Protein AF-A0A933QC05-F1 (afdb_monomer_lite)

Sequence (177 aa):
MTAGTPVSNGKSGSLRRNAGLLAVVLLSVVLLTVLFVRAGSVSHDVHHRYTLDLRSLREADAELDAEVLASRLELSRNYDALTSHVQRAVLFGDRIAAVPGFLGDRDHVAVRAAARDMQALVREKNTLVDHFKRDSAVLRNSLAYFPAAVNAYFGTPHGAAVGQAVGRYARHVLAYA

Foldseek 3Di:
DDDDDDDDDPPPVVVVVVVVVVVVVVVVVVVVVVVCCVVPVPLVVVVVVLVVLVVQLVVLVVQLVVQLVCVVVVVDPPVVSNVVSLVSNLVSLVVQLPQDPVDDPVVSVVSNVVSVVSNVVSVVVSVVVVVSVVVSVVVVVCVVCVVVVLVVQCVDPVSVVVVVVVVVVVVVVVVVD

Radius of gyration: 38.98 Å; chains: 1; bounding box: 87×49×134 Å

Structure (mmCIF, N/CA/C/O backbone):
data_AF-A0A933QC05-F1
#
_entry.id   AF-A0A933QC05-F1
#
loop_
_atom_site.group_PDB
_atom_site.id
_atom_site.type_symbol
_atom_site.label_atom_id
_atom_site.label_alt_id
_atom_site.label_comp_id
_atom_site.l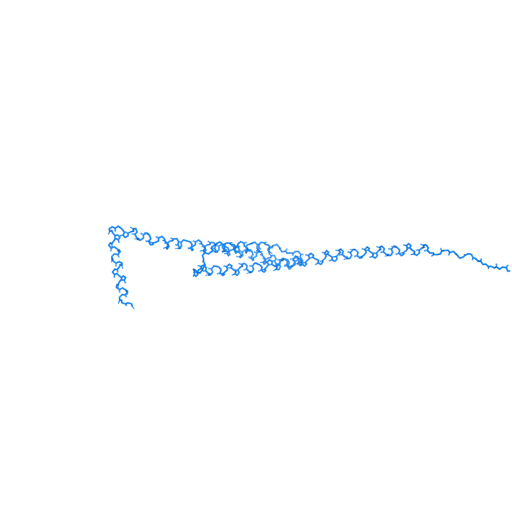abel_asym_id
_atom_site.label_entity_id
_atom_site.label_seq_id
_atom_site.pdbx_PDB_ins_code
_atom_site.Cartn_x
_atom_site.Cartn_y
_atom_site.Cartn_z
_atom_site.occupancy
_atom_site.B_iso_or_equiv
_atom_site.auth_seq_id
_atom_site.auth_comp_id
_atom_site.auth_asym_id
_atom_site.auth_atom_id
_atom_site.pdbx_PDB_model_num
ATOM 1 N N . MET A 1 1 ? 51.604 34.269 -86.653 1.00 41.09 1 MET A N 1
ATOM 2 C CA . MET A 1 1 ? 50.925 35.195 -85.715 1.00 41.09 1 MET A CA 1
ATOM 3 C C . MET A 1 1 ? 49.434 34.924 -85.827 1.00 41.09 1 MET A C 1
ATOM 5 O O . MET A 1 1 ? 48.952 34.977 -86.942 1.00 41.09 1 MET A O 1
ATOM 9 N N . THR A 1 2 ? 48.645 34.545 -84.830 1.00 42.75 2 THR A N 1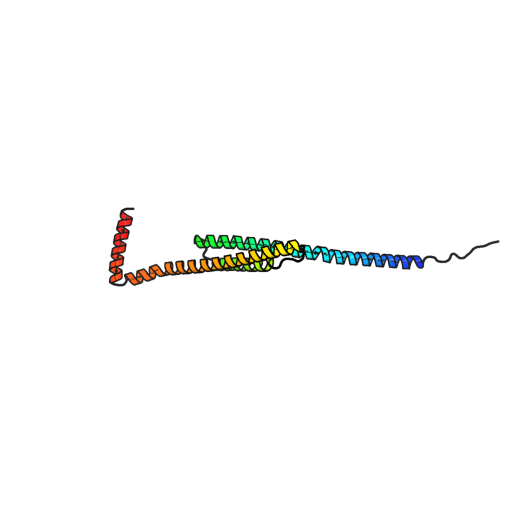
ATOM 10 C CA . THR A 1 2 ? 48.819 34.233 -83.402 1.00 42.75 2 THR A CA 1
ATOM 11 C C . THR A 1 2 ? 47.608 33.372 -83.027 1.00 42.75 2 THR A C 1
ATOM 13 O O . THR A 1 2 ? 46.486 33.700 -83.403 1.00 42.75 2 THR A O 1
ATOM 16 N N . ALA A 1 3 ? 47.851 32.270 -82.322 1.00 48.97 3 ALA A N 1
ATOM 17 C CA . ALA A 1 3 ? 46.832 31.430 -81.702 1.00 48.97 3 ALA A CA 1
ATOM 18 C C . ALA A 1 3 ? 46.161 32.145 -80.512 1.00 48.97 3 ALA A C 1
ATOM 20 O O . ALA A 1 3 ? 46.787 32.991 -79.877 1.00 48.97 3 ALA A O 1
ATOM 21 N N . GLY A 1 4 ? 44.928 31.759 -80.171 1.00 44.81 4 GLY A N 1
ATOM 22 C CA . GLY A 1 4 ? 44.265 32.191 -78.936 1.00 44.81 4 GLY A CA 1
ATOM 23 C C . GLY A 1 4 ? 42.806 31.748 -78.858 1.00 44.81 4 GLY A C 1
ATOM 24 O O . GLY A 1 4 ? 41.920 32.413 -79.376 1.00 44.81 4 GLY A O 1
ATOM 25 N N . THR A 1 5 ? 42.588 30.593 -78.240 1.00 53.41 5 THR A N 1
ATOM 26 C CA . THR A 1 5 ? 41.329 29.861 -78.049 1.00 53.41 5 THR A CA 1
ATOM 27 C C . THR A 1 5 ? 40.313 30.558 -77.123 1.00 53.41 5 THR A C 1
ATOM 29 O O . THR A 1 5 ? 40.700 31.339 -76.254 1.00 53.41 5 THR A O 1
ATOM 32 N N . PRO A 1 6 ? 39.009 30.222 -77.224 1.00 49.75 6 PRO A N 1
ATOM 33 C CA . PRO A 1 6 ? 38.006 30.613 -76.239 1.00 49.75 6 PRO A CA 1
ATOM 34 C C . PRO A 1 6 ? 38.058 29.690 -75.008 1.00 49.75 6 PRO A C 1
ATOM 36 O O . PRO A 1 6 ? 38.009 28.464 -75.123 1.00 49.75 6 PRO A O 1
ATOM 39 N N . VAL A 1 7 ? 38.126 30.278 -73.811 1.00 57.06 7 VAL A N 1
ATOM 40 C CA . VAL A 1 7 ? 38.008 29.560 -72.532 1.00 57.06 7 VAL A CA 1
ATOM 41 C C . VAL A 1 7 ? 36.546 29.149 -72.322 1.00 57.06 7 VAL A C 1
ATOM 43 O O . VAL A 1 7 ? 35.674 29.983 -72.088 1.00 57.06 7 VAL A O 1
ATOM 46 N N . SER A 1 8 ? 36.284 27.844 -72.429 1.00 54.12 8 SER A N 1
ATOM 47 C CA . SER A 1 8 ? 34.979 27.211 -72.208 1.00 54.12 8 SER A CA 1
ATOM 48 C C . SER A 1 8 ? 34.631 27.102 -70.714 1.00 54.12 8 SER A C 1
ATOM 50 O O . SER A 1 8 ? 35.439 26.691 -69.882 1.00 54.12 8 SER A O 1
ATOM 52 N N . ASN A 1 9 ? 33.388 27.472 -70.400 1.00 55.00 9 ASN A N 1
ATOM 53 C CA . ASN A 1 9 ? 32.743 27.514 -69.089 1.00 55.00 9 ASN A CA 1
ATOM 54 C C . ASN A 1 9 ? 32.637 26.134 -68.399 1.00 55.00 9 ASN A C 1
ATOM 56 O O . ASN A 1 9 ? 31.740 25.345 -68.685 1.00 55.00 9 ASN A O 1
ATOM 60 N N . GLY A 1 10 ? 33.477 25.890 -67.388 1.00 53.06 10 GLY A N 1
ATOM 61 C CA . GLY A 1 10 ? 33.456 24.687 -66.537 1.00 53.06 10 GLY A CA 1
ATOM 62 C C . GLY A 1 10 ? 32.642 24.790 -65.235 1.00 53.06 10 GLY A C 1
ATOM 63 O O . GLY A 1 10 ? 32.893 24.026 -64.307 1.00 53.06 10 GLY A O 1
ATOM 64 N N . LYS A 1 11 ? 31.698 25.736 -65.100 1.00 52.81 11 LYS A N 1
ATOM 65 C CA . LYS A 1 11 ? 30.997 25.988 -63.816 1.00 52.81 11 LYS A CA 1
ATOM 66 C C . LYS A 1 11 ? 29.714 25.170 -63.588 1.00 52.81 11 LYS A C 1
ATOM 68 O O . LYS A 1 11 ? 29.271 25.069 -62.453 1.00 52.81 11 LYS A O 1
ATOM 73 N N . SER A 1 12 ? 29.114 24.547 -64.608 1.00 55.41 12 SER A N 1
ATOM 74 C CA . SER A 1 12 ? 27.786 23.908 -64.458 1.00 55.41 12 SER A CA 1
ATOM 75 C C . SER A 1 12 ? 27.817 22.515 -63.789 1.00 55.41 12 SER A C 1
ATOM 77 O O . SER A 1 12 ? 26.886 22.136 -63.078 1.00 55.41 12 SER A O 1
ATOM 79 N N . GLY A 1 13 ? 28.911 21.758 -63.948 1.00 56.62 13 GLY A N 1
ATOM 80 C CA . GLY A 1 13 ? 29.029 20.394 -63.410 1.00 56.62 13 GLY A CA 1
ATOM 81 C C . GLY A 1 13 ? 29.271 20.319 -61.896 1.00 56.62 13 GLY A C 1
ATOM 82 O O . GLY A 1 13 ? 28.796 19.390 -61.245 1.00 56.62 13 GLY A O 1
ATOM 83 N N . SER A 1 14 ? 29.965 21.303 -61.314 1.00 55.34 14 SER A N 1
ATOM 84 C CA . SER A 1 14 ? 30.277 21.325 -59.877 1.00 55.34 14 SER A CA 1
ATOM 85 C C . SER A 1 14 ? 29.075 21.723 -59.020 1.00 55.34 14 SER A C 1
ATOM 87 O O . SER A 1 14 ? 28.876 21.136 -57.962 1.00 55.34 14 SER A O 1
ATOM 89 N N . LEU A 1 15 ? 28.213 22.636 -59.489 1.00 59.53 15 LEU A N 1
ATOM 90 C CA . LEU A 1 15 ? 27.009 23.043 -58.752 1.00 59.53 15 LEU A CA 1
ATOM 91 C C . LEU A 1 15 ? 26.001 21.899 -58.579 1.00 59.53 15 LEU A C 1
ATOM 93 O O . LEU A 1 15 ? 25.478 21.714 -57.483 1.00 59.53 15 LEU A O 1
ATOM 97 N N . ARG A 1 16 ? 25.764 21.085 -59.617 1.00 67.44 16 ARG A N 1
ATOM 98 C CA . ARG A 1 16 ? 24.847 19.930 -59.527 1.00 67.44 16 ARG A CA 1
ATOM 99 C C . ARG A 1 16 ? 25.391 18.832 -58.610 1.00 67.44 16 ARG A C 1
ATOM 101 O O . ARG A 1 16 ? 24.629 18.213 -57.873 1.00 67.44 16 ARG A O 1
ATOM 108 N N . ARG A 1 17 ? 26.712 18.621 -58.619 1.00 69.88 17 ARG A N 1
ATOM 109 C CA . ARG A 1 17 ? 27.388 17.650 -57.744 1.00 69.88 17 ARG A CA 1
ATOM 110 C C . ARG A 1 17 ? 27.379 18.102 -56.282 1.00 69.88 17 ARG A C 1
ATOM 112 O O . ARG A 1 17 ? 27.102 17.299 -55.398 1.00 69.88 17 ARG A O 1
ATOM 119 N N . ASN A 1 18 ? 27.602 19.393 -56.040 1.00 72.19 18 ASN A N 1
ATOM 120 C CA . ASN A 1 18 ? 27.559 19.982 -54.703 1.00 72.19 18 ASN A CA 1
ATOM 121 C C . ASN A 1 18 ? 26.128 20.013 -54.144 1.00 72.19 18 ASN A C 1
ATOM 123 O O . ASN A 1 18 ? 25.936 19.729 -52.967 1.00 72.19 18 ASN A O 1
ATOM 127 N N . ALA A 1 19 ? 25.119 20.268 -54.984 1.00 77.81 19 ALA A N 1
ATOM 128 C CA . ALA A 1 19 ? 23.712 20.184 -54.591 1.00 77.81 19 ALA A CA 1
ATOM 129 C C . ALA A 1 19 ? 23.297 18.752 -54.201 1.00 77.81 19 ALA A C 1
ATOM 131 O O . ALA A 1 19 ? 22.604 18.565 -53.203 1.00 77.81 19 ALA A O 1
ATOM 132 N N . GLY A 1 20 ? 23.767 17.737 -54.935 1.00 81.75 20 GLY A N 1
ATOM 133 C CA . GLY A 1 20 ? 23.544 16.331 -54.582 1.00 81.75 20 GLY A CA 1
ATOM 134 C C . GLY A 1 20 ? 24.205 15.936 -53.258 1.00 81.75 20 GLY A C 1
ATOM 135 O O . GLY A 1 20 ? 23.577 15.281 -52.430 1.00 81.75 20 GLY A O 1
ATOM 136 N N . LEU A 1 21 ? 25.440 16.388 -53.017 1.00 84.69 21 LEU A N 1
ATOM 137 C CA . LEU A 1 21 ? 26.140 16.160 -51.747 1.00 84.69 21 LEU A CA 1
ATOM 138 C C . LEU A 1 21 ? 25.421 16.825 -50.570 1.00 84.69 21 LEU A C 1
ATOM 140 O O . LEU A 1 21 ? 25.236 16.190 -49.534 1.00 84.69 21 LEU A O 1
ATOM 144 N N . LEU A 1 22 ? 24.960 18.067 -50.741 1.00 87.44 22 LEU A N 1
ATOM 145 C CA . LEU A 1 22 ? 24.178 18.764 -49.721 1.00 87.44 22 LEU A CA 1
ATOM 146 C C . LEU A 1 22 ? 22.880 18.017 -49.406 1.00 87.44 22 LEU A C 1
ATOM 148 O O . LEU A 1 22 ? 22.572 17.833 -48.234 1.00 87.44 22 LEU A O 1
ATOM 152 N N . ALA A 1 23 ? 22.162 17.523 -50.418 1.00 87.94 23 ALA A N 1
ATOM 153 C CA . ALA A 1 23 ? 20.934 16.755 -50.217 1.00 87.94 23 ALA A CA 1
ATOM 154 C C . ALA A 1 23 ? 21.174 15.441 -49.451 1.00 87.94 23 ALA A C 1
ATOM 156 O O . ALA A 1 23 ? 20.400 15.108 -48.555 1.00 87.94 23 ALA A O 1
ATOM 157 N N . VAL A 1 24 ? 22.259 14.718 -49.751 1.00 90.94 24 VAL A N 1
ATOM 158 C CA . VAL A 1 24 ? 22.619 13.476 -49.041 1.00 90.94 24 VAL A CA 1
ATOM 159 C C . VAL A 1 24 ? 22.998 13.752 -47.587 1.00 90.94 24 VAL A C 1
ATOM 161 O O . VAL A 1 24 ? 22.571 13.015 -46.697 1.00 90.94 24 VAL A O 1
ATOM 164 N N . VAL A 1 25 ? 23.760 14.818 -47.324 1.00 91.69 25 VAL A N 1
ATOM 165 C CA . VAL A 1 25 ? 24.110 15.222 -45.953 1.00 91.69 25 VAL A CA 1
ATOM 166 C C . VAL A 1 25 ? 22.850 15.594 -45.175 1.00 91.69 25 VAL A C 1
ATOM 168 O O . VAL A 1 25 ? 22.663 15.117 -44.060 1.00 91.69 25 VAL A O 1
ATOM 171 N N . LEU A 1 26 ? 21.950 16.374 -45.778 1.00 93.38 26 LEU A N 1
ATOM 172 C CA . LEU A 1 26 ? 20.694 16.783 -45.147 1.00 93.38 26 LEU A CA 1
ATOM 173 C C . LEU A 1 26 ? 19.800 15.574 -44.842 1.00 93.38 26 LEU A C 1
ATOM 175 O O . LEU A 1 26 ? 19.292 15.453 -43.730 1.00 93.38 26 LEU A O 1
ATOM 179 N N . LEU A 1 27 ? 19.680 14.636 -45.786 1.00 93.56 27 LEU A N 1
ATOM 180 C CA . LEU A 1 27 ? 18.947 13.385 -45.591 1.00 93.56 27 LEU A CA 1
ATOM 181 C C . LEU A 1 27 ? 19.557 12.538 -44.466 1.00 93.56 27 LEU A C 1
ATOM 183 O O . LEU A 1 27 ? 18.827 11.996 -43.642 1.00 93.56 27 LEU A O 1
ATOM 187 N N . SER A 1 28 ? 20.887 12.451 -44.409 1.00 87.75 28 SER A N 1
ATOM 188 C CA . SER A 1 28 ? 21.600 11.692 -43.376 1.00 87.75 28 SER A CA 1
ATOM 189 C C . SER A 1 28 ? 21.411 12.311 -41.994 1.00 87.75 28 SER A C 1
ATOM 191 O O . SER A 1 28 ? 21.161 11.587 -41.035 1.00 87.75 28 SER A O 1
ATOM 193 N N . VAL A 1 29 ? 21.466 13.642 -41.890 1.00 92.88 29 VAL A N 1
ATOM 194 C CA . VAL A 1 29 ? 21.194 14.364 -40.640 1.00 92.88 29 VAL A CA 1
ATOM 195 C C . VAL A 1 29 ? 19.759 14.114 -40.189 1.00 92.88 29 VAL A C 1
ATOM 197 O O . VAL A 1 29 ? 19.560 13.696 -39.056 1.00 92.88 29 VAL A O 1
ATOM 200 N N . VAL A 1 30 ? 18.771 14.271 -41.075 1.00 93.38 30 VAL A N 1
ATOM 201 C CA . VAL A 1 30 ? 17.361 14.001 -40.748 1.00 93.38 30 VAL A CA 1
ATOM 202 C C . VAL A 1 30 ? 17.167 12.552 -40.301 1.00 93.38 30 VAL A C 1
ATOM 204 O O . VAL A 1 30 ? 16.521 12.308 -39.283 1.00 93.38 30 VAL A O 1
ATOM 207 N N . LEU A 1 31 ? 17.756 11.590 -41.014 1.00 90.12 31 LEU A N 1
ATOM 208 C CA . LEU A 1 31 ? 17.665 10.173 -40.670 1.00 90.12 31 LEU A CA 1
ATOM 209 C C . LEU A 1 31 ? 18.275 9.887 -39.294 1.00 90.12 31 LEU A C 1
ATOM 211 O O . LEU A 1 31 ? 17.644 9.212 -38.484 1.00 90.12 31 LEU A O 1
ATOM 215 N N . LEU A 1 32 ? 19.467 10.420 -39.015 1.00 85.75 32 LEU A N 1
ATOM 216 C CA . LEU A 1 32 ? 20.137 10.267 -37.725 1.00 85.75 32 LEU A CA 1
ATOM 217 C C . LEU A 1 32 ? 19.357 10.943 -36.598 1.00 85.75 32 LEU A C 1
ATOM 219 O O . LEU A 1 32 ? 19.226 10.353 -35.530 1.00 85.75 32 LEU A O 1
ATOM 223 N N . THR A 1 33 ? 18.785 12.127 -36.825 1.00 85.44 33 THR A N 1
ATOM 224 C CA . THR A 1 33 ? 17.920 12.801 -35.848 1.00 85.44 33 THR A CA 1
ATOM 225 C C . THR A 1 33 ? 16.673 11.969 -35.553 1.00 85.44 33 THR A C 1
ATOM 227 O O . THR A 1 33 ? 16.332 11.778 -34.388 1.00 85.44 33 THR A O 1
ATOM 230 N N . VAL A 1 34 ? 16.025 11.407 -36.577 1.00 84.25 34 VAL A N 1
ATOM 231 C CA . VAL A 1 34 ? 14.867 10.516 -36.399 1.00 84.25 34 VAL A CA 1
ATOM 232 C C . VAL A 1 34 ? 15.261 9.257 -35.626 1.00 84.25 34 VAL A C 1
ATOM 234 O O . VAL A 1 34 ? 14.568 8.888 -34.681 1.00 84.25 34 VAL A O 1
ATOM 237 N N . LEU A 1 35 ? 16.377 8.615 -35.978 1.00 78.44 35 LEU A N 1
ATOM 238 C CA . LEU A 1 35 ? 16.882 7.423 -35.288 1.00 78.44 35 LEU A CA 1
ATOM 239 C C . LEU A 1 35 ? 17.243 7.714 -33.830 1.00 78.44 35 LEU A C 1
ATOM 241 O O . LEU A 1 35 ? 16.872 6.944 -32.949 1.00 78.44 35 LEU A O 1
ATOM 245 N N . PHE A 1 36 ? 17.906 8.839 -33.568 1.00 76.75 36 PHE A N 1
ATOM 246 C CA . PHE A 1 36 ? 18.291 9.274 -32.229 1.00 76.75 36 PHE A CA 1
ATOM 247 C C . PHE A 1 36 ? 17.067 9.541 -31.348 1.00 76.75 36 PHE A C 1
ATOM 249 O O . PHE A 1 36 ? 16.984 9.027 -30.232 1.00 76.75 36 PHE A O 1
ATOM 256 N N . VAL A 1 37 ? 16.074 10.270 -31.869 1.00 71.19 37 VAL A N 1
ATOM 257 C CA . VAL A 1 37 ? 14.817 10.524 -31.151 1.00 71.19 37 VAL A CA 1
ATOM 258 C C . VAL A 1 37 ? 14.089 9.211 -30.869 1.00 71.19 37 VAL A C 1
ATOM 260 O O . VAL A 1 37 ? 13.640 8.993 -29.745 1.00 71.19 37 VAL A O 1
ATOM 263 N N . ARG A 1 38 ? 14.014 8.300 -31.845 1.00 67.88 38 ARG A N 1
ATOM 264 C CA . ARG A 1 38 ? 13.288 7.028 -31.703 1.00 67.88 38 ARG A CA 1
ATOM 265 C C . ARG A 1 38 ? 13.983 6.036 -30.764 1.00 67.88 38 ARG A C 1
ATOM 267 O O . ARG A 1 38 ? 13.294 5.294 -30.073 1.00 67.88 38 ARG A O 1
ATOM 274 N N . ALA A 1 39 ? 15.316 6.024 -30.736 1.00 62.44 39 ALA A N 1
ATOM 275 C CA . ALA A 1 39 ? 16.106 5.103 -29.919 1.00 62.44 39 ALA A CA 1
ATOM 276 C C . ALA A 1 39 ? 16.299 5.588 -28.470 1.00 62.44 39 ALA A C 1
ATOM 278 O O . ALA A 1 39 ? 16.263 4.778 -27.544 1.00 62.44 39 ALA A O 1
ATOM 279 N N . GLY A 1 40 ? 16.497 6.895 -28.263 1.00 57.69 40 GLY A N 1
ATOM 280 C CA . GLY A 1 40 ? 16.846 7.454 -26.953 1.00 57.69 40 GLY A CA 1
ATOM 281 C C . GLY A 1 40 ? 15.653 7.868 -26.088 1.00 57.69 40 GLY A C 1
ATOM 282 O O . GLY A 1 40 ? 15.674 7.651 -24.883 1.00 57.69 40 GLY A O 1
ATOM 283 N N . SER A 1 41 ? 14.598 8.450 -26.667 1.00 59.16 41 SER A N 1
ATOM 284 C CA . SER A 1 41 ? 13.512 9.031 -25.852 1.00 59.16 41 SER A CA 1
ATOM 285 C C . SER A 1 41 ? 12.543 7.981 -25.297 1.00 59.16 41 SER A C 1
ATOM 287 O O . SER A 1 41 ? 12.188 8.011 -24.122 1.00 59.16 41 SER A O 1
ATOM 289 N N . VAL A 1 42 ? 12.173 6.990 -26.116 1.00 59.09 42 VAL A N 1
ATOM 290 C CA . VAL A 1 42 ? 11.152 5.993 -25.757 1.00 59.09 42 VAL A CA 1
ATOM 291 C C . VAL A 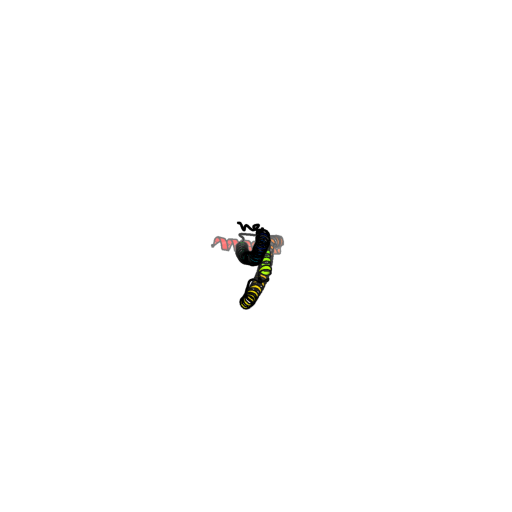1 42 ? 11.629 5.058 -24.640 1.00 59.09 42 VAL A C 1
ATOM 293 O O . VAL A 1 42 ? 10.846 4.694 -23.767 1.00 59.09 42 VAL A O 1
ATOM 296 N N . SER A 1 43 ? 12.908 4.676 -24.626 1.00 68.81 43 SER A N 1
ATOM 297 C CA . SER A 1 43 ? 13.466 3.783 -23.601 1.00 68.81 43 SER A CA 1
ATOM 298 C C . SER A 1 43 ? 13.624 4.480 -22.245 1.00 68.81 43 SER A C 1
ATOM 300 O O . SER A 1 43 ? 13.263 3.899 -21.219 1.00 68.81 43 SER A O 1
ATOM 302 N N . HIS A 1 44 ? 14.080 5.737 -22.236 1.00 74.94 44 HIS A N 1
ATOM 303 C CA . HIS A 1 44 ? 14.231 6.537 -21.018 1.00 74.94 44 HIS A CA 1
ATOM 304 C C . HIS A 1 44 ? 12.888 6.837 -20.345 1.00 74.94 44 HIS A C 1
ATOM 306 O O . HIS A 1 44 ? 12.766 6.645 -19.134 1.00 74.94 44 HIS A O 1
ATOM 312 N N . ASP A 1 45 ? 11.867 7.233 -21.110 1.00 80.69 45 ASP A N 1
ATOM 313 C CA . ASP A 1 45 ? 10.541 7.527 -20.555 1.00 80.69 45 ASP A CA 1
ATOM 314 C C . ASP A 1 45 ? 9.885 6.283 -19.944 1.00 80.69 45 ASP A C 1
ATOM 316 O O . ASP A 1 45 ? 9.299 6.347 -18.861 1.00 80.69 45 ASP A O 1
ATOM 320 N N . VAL A 1 46 ? 9.997 5.128 -20.609 1.00 82.75 46 VAL A N 1
ATOM 321 C CA . VAL A 1 46 ? 9.427 3.865 -20.114 1.00 82.75 46 VAL A CA 1
ATOM 322 C C . VAL A 1 46 ? 10.176 3.371 -18.876 1.00 82.75 46 VAL A C 1
ATOM 324 O O . VAL A 1 46 ? 9.542 2.954 -17.906 1.00 82.75 46 VAL A O 1
ATOM 327 N N . HIS A 1 47 ? 11.508 3.458 -18.865 1.00 84.94 47 HIS A N 1
ATOM 328 C CA . HIS A 1 47 ? 12.314 3.106 -17.696 1.00 84.94 47 HIS A CA 1
ATOM 329 C C . HIS A 1 47 ? 12.011 4.007 -16.492 1.00 84.94 47 HIS A C 1
ATOM 331 O O . HIS A 1 47 ? 11.830 3.519 -15.372 1.00 84.94 47 HIS A O 1
ATOM 337 N N . HIS A 1 48 ? 11.908 5.318 -16.723 1.00 87.50 48 HIS A N 1
ATOM 338 C CA . HIS A 1 48 ? 11.578 6.279 -15.678 1.00 87.50 48 HIS A CA 1
ATOM 339 C C . HIS A 1 48 ? 10.186 6.017 -15.096 1.00 87.50 48 HIS A C 1
ATOM 341 O O . HIS A 1 48 ? 10.052 5.910 -13.878 1.00 87.50 48 HIS A O 1
ATOM 347 N N . ARG A 1 49 ? 9.169 5.822 -15.948 1.00 88.25 49 ARG A N 1
ATOM 348 C CA . ARG A 1 49 ? 7.803 5.481 -15.510 1.00 88.25 49 ARG A CA 1
ATOM 349 C C . ARG A 1 49 ? 7.761 4.195 -14.692 1.00 88.25 49 ARG A C 1
ATOM 351 O O . ARG A 1 49 ? 7.184 4.196 -13.614 1.00 88.25 49 ARG A O 1
ATOM 358 N N . TYR A 1 50 ? 8.427 3.138 -15.154 1.00 89.12 50 TYR A N 1
ATOM 359 C CA . TYR A 1 50 ? 8.464 1.865 -14.432 1.00 89.12 50 TYR A CA 1
ATOM 360 C C . TYR A 1 50 ? 9.134 1.996 -13.054 1.00 89.12 50 TYR A C 1
ATOM 362 O O . TYR A 1 50 ? 8.665 1.439 -12.063 1.00 89.12 50 TYR A O 1
ATOM 370 N N . THR A 1 51 ? 10.205 2.789 -12.967 1.00 90.12 51 THR A N 1
ATOM 371 C CA . THR A 1 51 ? 10.887 3.084 -11.696 1.00 90.12 51 THR A CA 1
ATOM 372 C C . THR A 1 51 ? 10.008 3.909 -10.755 1.00 90.12 51 THR A C 1
ATOM 374 O O . THR A 1 51 ? 10.000 3.664 -9.547 1.00 90.12 51 THR A O 1
ATOM 377 N N . LEU A 1 52 ? 9.252 4.869 -11.295 1.00 92.81 52 LEU A N 1
ATOM 378 C CA . LEU A 1 52 ? 8.271 5.630 -10.525 1.00 92.81 52 LEU A CA 1
ATOM 379 C C . LEU A 1 52 ? 7.152 4.728 -10.001 1.00 92.81 52 LEU A C 1
ATOM 381 O O . LEU A 1 52 ? 6.870 4.797 -8.812 1.00 92.81 52 LEU A O 1
ATOM 385 N N . ASP A 1 53 ? 6.583 3.843 -10.823 1.00 92.44 53 ASP A N 1
ATOM 386 C CA . ASP A 1 53 ? 5.537 2.911 -10.378 1.00 92.44 53 ASP A CA 1
ATOM 387 C C . ASP A 1 53 ? 6.048 1.997 -9.242 1.00 92.44 53 ASP A C 1
ATOM 389 O O . ASP A 1 53 ? 5.363 1.826 -8.233 1.00 92.44 53 ASP A O 1
ATOM 393 N N . LEU A 1 54 ? 7.283 1.480 -9.338 1.00 92.31 54 LEU A N 1
ATOM 394 C CA . LEU A 1 54 ? 7.942 0.714 -8.263 1.00 92.31 54 LEU A CA 1
ATOM 395 C C . LEU A 1 54 ? 8.070 1.511 -6.961 1.00 92.31 54 LEU A C 1
ATOM 397 O O . LEU A 1 54 ? 7.842 0.981 -5.870 1.00 92.31 54 LEU A O 1
ATOM 401 N N . ARG A 1 55 ? 8.464 2.781 -7.064 1.00 94.06 55 ARG A N 1
ATOM 402 C CA . ARG A 1 55 ? 8.577 3.672 -5.910 1.00 94.06 55 ARG A CA 1
ATOM 403 C C . ARG A 1 55 ? 7.207 3.959 -5.302 1.00 94.06 55 ARG A C 1
ATOM 405 O O . ARG A 1 55 ? 7.060 3.840 -4.091 1.00 94.06 55 ARG A O 1
ATOM 412 N N . SER A 1 56 ? 6.216 4.277 -6.126 1.00 93.44 56 SER A N 1
ATOM 413 C CA . SER A 1 56 ? 4.860 4.569 -5.671 1.00 93.44 56 SER A CA 1
ATOM 414 C C . SER A 1 56 ? 4.180 3.355 -5.039 1.00 93.44 56 SER A C 1
ATOM 416 O O . SER A 1 56 ? 3.438 3.526 -4.075 1.00 93.44 56 SER A O 1
ATOM 418 N N . LEU A 1 57 ? 4.476 2.132 -5.500 1.00 93.44 57 LEU A N 1
ATOM 419 C CA . LEU A 1 57 ? 4.043 0.915 -4.809 1.00 93.44 57 LEU A CA 1
ATOM 420 C C . LEU A 1 57 ? 4.622 0.847 -3.390 1.00 93.44 57 LEU A C 1
ATOM 422 O O . LEU A 1 57 ? 3.876 0.616 -2.445 1.00 93.44 57 LEU A O 1
ATOM 426 N N . ARG A 1 58 ? 5.933 1.074 -3.229 1.00 93.12 58 ARG A N 1
ATOM 427 C CA . ARG A 1 58 ? 6.585 1.058 -1.906 1.00 93.12 58 ARG A CA 1
ATOM 428 C C . ARG A 1 58 ? 6.041 2.136 -0.974 1.00 93.12 58 ARG A C 1
ATOM 430 O O . ARG A 1 58 ? 5.866 1.879 0.210 1.00 93.12 58 ARG A O 1
ATOM 437 N N . GLU A 1 59 ? 5.793 3.330 -1.500 1.00 94.81 59 GLU A N 1
ATOM 438 C CA . GLU A 1 59 ? 5.199 4.428 -0.732 1.00 94.81 59 GLU A CA 1
ATOM 439 C C . GLU A 1 59 ? 3.781 4.061 -0.271 1.00 94.81 59 GLU A C 1
ATOM 441 O O . GLU A 1 59 ? 3.494 4.144 0.921 1.00 94.81 59 GLU A O 1
ATOM 446 N N . ALA A 1 60 ? 2.934 3.555 -1.175 1.00 92.69 60 ALA A N 1
ATOM 447 C CA . ALA A 1 60 ? 1.584 3.108 -0.831 1.00 92.69 60 ALA A CA 1
ATOM 448 C C . ALA A 1 60 ? 1.582 1.962 0.196 1.00 92.69 60 ALA A C 1
ATOM 450 O O . ALA A 1 60 ? 0.717 1.925 1.070 1.00 92.69 60 ALA A O 1
ATOM 451 N N . ASP A 1 61 ? 2.548 1.046 0.106 1.00 93.19 61 ASP A N 1
ATOM 452 C CA . ASP A 1 61 ? 2.701 -0.076 1.033 1.00 93.19 61 ASP A CA 1
ATOM 453 C C . ASP A 1 61 ? 3.102 0.377 2.447 1.00 93.19 61 ASP A C 1
ATOM 455 O O . ASP A 1 61 ? 2.515 -0.065 3.434 1.00 93.19 61 ASP A O 1
ATOM 459 N N . ALA A 1 62 ? 4.044 1.318 2.547 1.00 94.12 62 ALA A N 1
ATOM 460 C CA . ALA A 1 62 ? 4.482 1.873 3.826 1.00 94.12 62 ALA A CA 1
ATOM 461 C C . ALA A 1 62 ? 3.379 2.693 4.514 1.00 94.12 62 ALA A C 1
ATOM 463 O O . ALA A 1 62 ? 3.200 2.607 5.730 1.00 94.12 62 ALA A O 1
ATOM 464 N N . GLU A 1 63 ? 2.620 3.477 3.747 1.00 93.12 63 GLU A N 1
ATOM 465 C CA . GLU A 1 63 ? 1.469 4.214 4.276 1.00 93.12 63 GLU A CA 1
ATOM 466 C C . GLU A 1 63 ? 0.351 3.271 4.731 1.00 93.12 63 GLU A C 1
ATOM 468 O O . GLU A 1 63 ? -0.258 3.503 5.774 1.00 93.12 63 GLU A O 1
ATOM 473 N N . LEU A 1 64 ? 0.108 2.189 3.982 1.00 92.56 64 LEU A N 1
ATOM 474 C CA . LEU A 1 64 ? -0.837 1.146 4.370 1.00 92.56 64 LEU A CA 1
ATOM 475 C C . LEU A 1 64 ? -0.452 0.541 5.727 1.00 92.56 64 LEU A C 1
ATOM 477 O O . LEU A 1 64 ? -1.297 0.452 6.617 1.00 92.56 64 LEU A O 1
ATOM 481 N N . ASP A 1 65 ? 0.816 0.176 5.913 1.00 92.81 65 ASP A N 1
ATOM 482 C CA . ASP A 1 65 ? 1.296 -0.397 7.176 1.00 92.81 65 ASP A CA 1
ATOM 483 C C . ASP A 1 65 ? 1.190 0.585 8.343 1.00 92.81 65 ASP A C 1
ATOM 485 O O . ASP A 1 65 ? 0.762 0.207 9.440 1.00 92.81 65 ASP A O 1
ATOM 489 N N . ALA A 1 66 ? 1.526 1.853 8.106 1.00 92.00 66 ALA A N 1
ATOM 490 C CA . ALA A 1 66 ? 1.378 2.903 9.105 1.00 92.00 66 ALA A CA 1
ATOM 491 C C . ALA A 1 66 ? -0.090 3.086 9.520 1.00 92.00 66 ALA A C 1
ATOM 493 O O . ALA A 1 66 ? -0.381 3.170 10.715 1.00 92.00 66 ALA A O 1
ATOM 494 N N . GLU A 1 67 ? -1.019 3.087 8.562 1.00 91.19 67 GLU A N 1
ATOM 495 C CA . GLU A 1 67 ? -2.449 3.260 8.831 1.00 91.19 67 GLU A CA 1
ATOM 496 C C . GLU A 1 67 ? -3.055 2.039 9.543 1.00 91.19 67 GLU A C 1
ATOM 498 O O . GLU A 1 67 ? -3.841 2.199 10.479 1.00 91.19 67 GLU A O 1
ATOM 503 N N . VAL A 1 68 ? -2.653 0.812 9.180 1.00 91.06 68 VAL A N 1
ATOM 504 C CA . VAL A 1 68 ? -3.053 -0.408 9.912 1.00 91.06 68 VAL A CA 1
ATOM 505 C C . VAL A 1 68 ? -2.568 -0.346 11.360 1.00 91.06 68 VAL A C 1
ATOM 507 O O . VAL A 1 68 ? -3.340 -0.624 12.285 1.00 91.06 68 VAL A O 1
ATOM 510 N N . LEU A 1 69 ? -1.310 0.045 11.581 1.00 91.94 69 LEU A N 1
ATOM 511 C CA . LEU A 1 69 ? -0.748 0.163 12.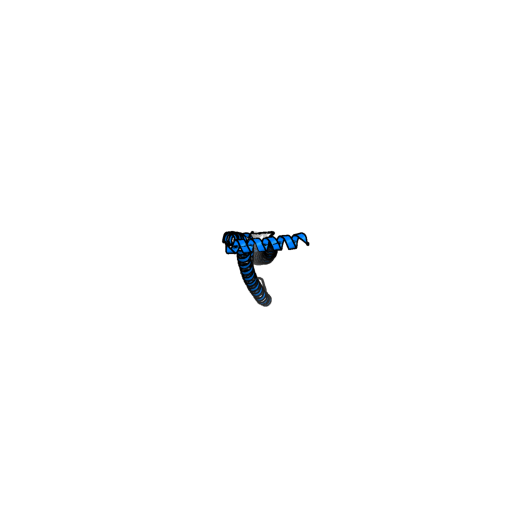925 1.00 91.94 69 LEU A CA 1
ATOM 512 C C . LEU A 1 69 ? -1.457 1.255 13.735 1.00 91.94 69 LEU A C 1
ATOM 514 O O . LEU A 1 69 ? -1.836 1.017 14.883 1.00 91.94 69 LEU A O 1
ATOM 518 N N . ALA A 1 70 ? -1.692 2.421 13.133 1.00 89.81 70 ALA A N 1
ATOM 519 C CA . ALA A 1 70 ? -2.433 3.510 13.758 1.00 89.81 70 ALA A CA 1
ATOM 520 C C . ALA A 1 70 ? -3.867 3.089 14.108 1.00 89.81 70 ALA A C 1
ATOM 522 O O . ALA A 1 70 ? -4.346 3.404 15.198 1.00 89.81 70 ALA A O 1
ATOM 523 N N . SER A 1 71 ? -4.533 2.330 13.234 1.00 87.81 71 SER A N 1
ATOM 524 C CA . SER A 1 71 ? -5.871 1.795 13.495 1.00 87.81 71 SER A CA 1
ATOM 525 C C . SER A 1 71 ? -5.881 0.816 14.666 1.00 87.81 71 SER A C 1
ATOM 527 O O . SER A 1 71 ? -6.736 0.915 15.547 1.00 87.81 71 SER A O 1
ATOM 529 N N . ARG A 1 72 ? -4.893 -0.083 14.731 1.00 87.12 72 ARG A N 1
ATOM 530 C CA . ARG A 1 72 ? -4.755 -1.049 15.829 1.00 87.12 72 ARG A CA 1
ATOM 531 C C . ARG A 1 72 ? -4.492 -0.381 17.180 1.00 87.12 72 ARG A C 1
ATOM 533 O O . ARG A 1 72 ? -4.936 -0.893 18.202 1.00 87.12 72 ARG A O 1
ATOM 540 N N . LEU A 1 73 ? -3.773 0.738 17.186 1.00 87.94 73 LEU A N 1
ATOM 541 C CA . LEU A 1 73 ? -3.508 1.541 18.384 1.00 87.94 73 LEU A CA 1
ATOM 542 C C . LEU A 1 73 ? -4.637 2.536 18.702 1.00 87.94 73 LEU A C 1
ATOM 544 O O . LEU A 1 73 ? -4.476 3.377 19.580 1.00 87.94 73 LEU A O 1
ATOM 548 N N . GLU A 1 74 ? -5.754 2.470 17.971 1.00 84.06 74 GLU A N 1
ATOM 549 C CA . GLU A 1 74 ? -6.881 3.406 18.049 1.00 84.06 74 GLU A CA 1
ATOM 550 C C . GLU 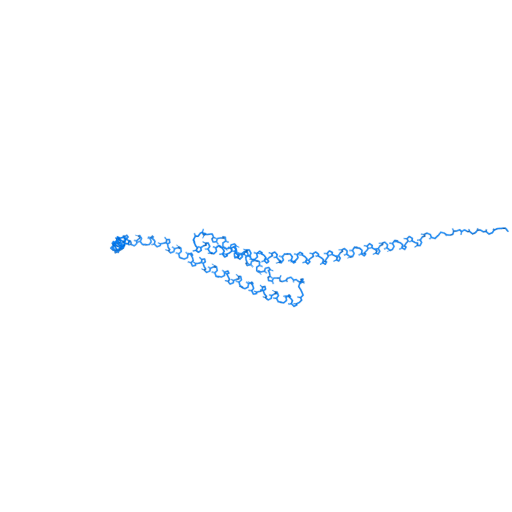A 1 74 ? -6.511 4.884 17.805 1.00 84.06 74 GLU A C 1
ATOM 552 O O . GLU A 1 74 ? -7.306 5.782 18.088 1.00 84.06 74 GLU A O 1
ATOM 557 N N . LEU A 1 75 ? -5.331 5.141 17.230 1.00 80.38 75 LEU A N 1
ATOM 558 C CA . LEU A 1 75 ? -4.826 6.475 16.892 1.00 80.38 75 LEU A CA 1
ATOM 559 C C . LEU A 1 75 ? -5.494 7.041 15.635 1.00 80.38 75 LEU A C 1
ATOM 561 O O . LEU A 1 75 ? -5.647 8.255 15.516 1.00 80.38 75 LEU A O 1
ATOM 565 N N . SER A 1 76 ? -5.913 6.171 14.712 1.00 75.44 76 SER A N 1
ATOM 566 C CA . SER A 1 76 ? -6.674 6.546 13.519 1.00 75.44 76 SER A CA 1
ATOM 567 C C . SER A 1 76 ? -7.922 5.684 13.366 1.00 75.44 76 SER A C 1
ATOM 569 O O . SER A 1 76 ? -7.935 4.488 13.652 1.00 75.44 76 SER A O 1
ATOM 571 N N . ARG A 1 77 ? -9.004 6.306 12.894 1.00 72.12 77 ARG A N 1
ATOM 572 C CA . ARG A 1 77 ? -10.274 5.636 12.562 1.00 72.12 77 ARG A CA 1
ATOM 573 C C . ARG A 1 77 ? -10.632 5.803 11.087 1.00 72.12 77 ARG A C 1
ATOM 575 O O . ARG A 1 77 ? -11.787 5.612 10.709 1.00 72.12 77 ARG A O 1
ATOM 582 N N . ASN A 1 78 ? -9.657 6.187 10.266 1.00 75.62 78 ASN A N 1
ATOM 583 C CA . ASN A 1 78 ? -9.872 6.528 8.872 1.00 75.62 78 ASN A CA 1
ATOM 584 C C . ASN A 1 78 ? -9.760 5.292 7.963 1.00 75.62 78 ASN A C 1
ATOM 586 O O . ASN A 1 78 ? -8.797 5.107 7.221 1.00 75.62 78 ASN A O 1
ATOM 590 N N . TYR A 1 79 ? -10.783 4.436 8.000 1.00 80.38 79 TYR A N 1
ATOM 591 C CA . TYR A 1 79 ? -10.845 3.265 7.116 1.00 80.38 79 TYR A CA 1
ATOM 592 C C . TYR A 1 79 ? -10.943 3.629 5.623 1.00 80.38 79 TYR A C 1
ATOM 594 O O . TYR A 1 79 ? -10.644 2.786 4.770 1.00 80.38 79 TYR A O 1
ATOM 602 N N . ASP A 1 80 ? -11.313 4.870 5.297 1.00 81.69 80 ASP A N 1
ATOM 603 C CA . ASP A 1 80 ? -11.327 5.370 3.921 1.00 81.69 80 ASP A CA 1
ATOM 604 C C . ASP A 1 80 ? -9.901 5.615 3.414 1.00 81.69 80 ASP A C 1
ATOM 606 O O . ASP A 1 80 ? -9.567 5.191 2.305 1.00 81.69 80 ASP A O 1
ATOM 610 N N . ALA A 1 81 ? -9.026 6.200 4.244 1.00 82.88 81 ALA A N 1
ATOM 611 C CA . ALA A 1 81 ? -7.598 6.317 3.938 1.00 82.88 81 ALA A CA 1
ATOM 612 C C . ALA A 1 81 ? -6.977 4.935 3.719 1.00 82.88 81 ALA A C 1
ATOM 614 O O . ALA A 1 81 ? -6.357 4.696 2.684 1.00 82.88 81 ALA A O 1
ATOM 615 N N . LEU A 1 82 ? -7.245 3.990 4.623 1.00 85.25 82 LEU A N 1
ATOM 616 C CA . LEU A 1 82 ? -6.772 2.610 4.501 1.00 85.25 82 LEU A CA 1
ATOM 617 C C . LEU A 1 82 ? -7.192 1.968 3.165 1.00 85.25 82 LEU A C 1
ATOM 619 O O . LEU A 1 82 ? -6.380 1.353 2.475 1.00 85.25 82 LEU A O 1
ATOM 623 N N . THR A 1 83 ? -8.449 2.169 2.764 1.00 87.81 83 THR A N 1
ATOM 624 C CA . THR A 1 83 ? -8.982 1.677 1.484 1.00 87.81 83 THR A CA 1
ATOM 625 C C . THR A 1 83 ? -8.299 2.347 0.285 1.00 87.81 83 THR A C 1
ATOM 627 O O . THR A 1 83 ? -7.995 1.676 -0.701 1.00 87.81 83 THR A O 1
ATOM 630 N N . SER A 1 84 ? -7.998 3.644 0.373 1.00 89.69 84 SER A N 1
ATOM 631 C CA . SER A 1 84 ? -7.256 4.380 -0.657 1.00 89.69 84 SER A CA 1
ATOM 632 C C . SER A 1 84 ? -5.829 3.843 -0.839 1.00 89.69 84 SER A C 1
ATOM 634 O O . SER A 1 84 ? -5.426 3.550 -1.968 1.00 89.69 84 SER A O 1
ATOM 636 N N . HIS A 1 85 ? -5.079 3.629 0.250 1.00 89.06 85 HIS A N 1
ATOM 637 C CA . HIS A 1 85 ? -3.712 3.087 0.184 1.00 89.06 85 HIS A CA 1
ATOM 638 C C . HIS A 1 85 ? -3.685 1.689 -0.448 1.00 89.06 85 HIS A C 1
ATOM 640 O O . HIS A 1 85 ? -2.878 1.430 -1.343 1.00 89.06 85 HIS A O 1
ATOM 646 N N . VAL A 1 86 ? -4.632 0.826 -0.069 1.00 90.56 86 VAL A N 1
ATOM 647 C CA . VAL A 1 86 ? -4.829 -0.495 -0.685 1.00 90.56 86 VAL A CA 1
ATOM 648 C C . VAL A 1 86 ? -5.077 -0.390 -2.192 1.00 90.56 86 VAL A C 1
ATOM 650 O O . VAL A 1 86 ? -4.421 -1.078 -2.976 1.00 90.56 86 VAL A O 1
ATOM 653 N N . GLN A 1 87 ? -6.008 0.468 -2.621 1.00 92.25 87 GLN A N 1
ATOM 654 C CA . GLN A 1 87 ? -6.333 0.624 -4.043 1.00 92.25 87 GLN A CA 1
ATOM 655 C C . GLN A 1 87 ? -5.123 1.106 -4.848 1.00 92.25 87 GLN A C 1
ATOM 657 O O . GLN A 1 87 ? -4.889 0.617 -5.956 1.00 92.25 87 GLN A O 1
ATOM 662 N N . ARG A 1 88 ? -4.320 2.016 -4.283 1.00 92.44 88 ARG A N 1
ATOM 663 C CA . ARG A 1 88 ? -3.062 2.455 -4.902 1.00 92.44 88 ARG A CA 1
ATOM 664 C C . ARG A 1 88 ? -2.055 1.316 -5.019 1.00 92.44 88 ARG A C 1
ATOM 666 O O . ARG A 1 88 ? -1.482 1.147 -6.092 1.00 92.44 88 ARG A O 1
ATOM 673 N N . ALA A 1 89 ? -1.869 0.521 -3.966 1.00 90.19 89 ALA A N 1
ATOM 674 C CA . ALA A 1 89 ? -0.951 -0.615 -3.990 1.00 90.19 89 ALA A CA 1
ATOM 675 C C . ALA A 1 89 ? -1.345 -1.645 -5.065 1.00 90.19 89 ALA A C 1
ATOM 677 O O . ALA A 1 89 ? -0.496 -2.065 -5.852 1.00 90.19 89 ALA A O 1
ATOM 678 N N . VAL A 1 90 ? -2.635 -1.988 -5.176 1.00 92.00 90 VAL A N 1
ATOM 679 C CA . VAL A 1 90 ? -3.129 -2.890 -6.235 1.00 92.00 90 VAL A CA 1
ATOM 680 C C . VAL A 1 90 ? -2.884 -2.293 -7.622 1.00 92.00 90 VAL A C 1
ATOM 682 O O . VAL A 1 90 ? -2.353 -2.975 -8.496 1.00 92.00 90 VAL A O 1
ATOM 685 N N . LEU A 1 91 ? -3.199 -1.009 -7.816 1.00 93.12 91 LEU A N 1
ATOM 686 C CA . LEU A 1 91 ? -3.015 -0.323 -9.095 1.00 93.12 91 LEU A CA 1
ATOM 687 C C . LEU A 1 91 ? -1.546 -0.305 -9.542 1.00 93.12 91 LEU A C 1
ATOM 689 O O . LEU A 1 91 ? -1.263 -0.591 -10.706 1.00 93.12 91 LEU A O 1
ATOM 693 N N . PHE A 1 92 ? -0.606 0.011 -8.647 1.00 90.88 92 PHE A N 1
ATOM 694 C CA . PHE A 1 92 ? 0.818 -0.009 -8.993 1.00 90.88 92 PHE A CA 1
ATOM 695 C C . PHE A 1 92 ? 1.346 -1.435 -9.175 1.00 90.88 92 PHE A C 1
ATOM 697 O O . PHE A 1 92 ? 2.130 -1.668 -10.092 1.00 90.88 92 PHE A O 1
ATOM 704 N N . GLY A 1 93 ? 0.866 -2.404 -8.390 1.00 88.75 93 GLY A N 1
ATOM 705 C CA . GLY A 1 93 ? 1.175 -3.822 -8.595 1.00 88.75 93 GLY A CA 1
ATOM 706 C C . GLY A 1 93 ? 0.760 -4.318 -9.985 1.00 88.75 93 GLY A C 1
ATOM 707 O O . GLY A 1 93 ? 1.554 -4.955 -10.677 1.00 88.75 93 GLY A O 1
ATOM 708 N N . ASP A 1 94 ? -0.444 -3.959 -10.437 1.00 90.75 94 ASP A N 1
ATOM 709 C CA . ASP A 1 94 ? -0.941 -4.302 -11.773 1.00 90.75 94 ASP A CA 1
ATOM 710 C C . ASP A 1 94 ? -0.123 -3.622 -12.892 1.00 90.75 94 ASP A C 1
ATOM 712 O O . ASP A 1 94 ? 0.134 -4.236 -13.929 1.00 90.75 94 ASP A O 1
ATOM 716 N N . ARG A 1 95 ? 0.343 -2.380 -12.686 1.00 89.69 95 ARG A N 1
ATOM 717 C CA . ARG A 1 95 ? 1.227 -1.683 -13.643 1.00 89.69 95 ARG A CA 1
ATOM 718 C C . ARG A 1 95 ? 2.609 -2.320 -13.736 1.00 89.69 95 ARG A C 1
ATOM 720 O O . ARG A 1 95 ? 3.110 -2.517 -14.838 1.00 89.69 95 ARG A O 1
ATOM 727 N N . ILE A 1 96 ? 3.204 -2.680 -12.601 1.00 89.12 96 ILE A N 1
ATOM 728 C CA . ILE A 1 96 ? 4.532 -3.311 -12.539 1.00 89.12 96 ILE A CA 1
ATOM 729 C C . ILE A 1 96 ? 4.504 -4.712 -13.169 1.00 89.12 96 ILE A C 1
ATOM 731 O O . ILE A 1 96 ? 5.484 -5.131 -13.785 1.00 89.12 96 ILE A O 1
ATOM 735 N N . ALA A 1 97 ? 3.372 -5.421 -13.098 1.00 88.44 97 ALA A N 1
ATOM 736 C CA . ALA A 1 97 ? 3.194 -6.703 -13.784 1.00 88.44 97 ALA A CA 1
ATOM 737 C C . ALA A 1 97 ? 3.347 -6.597 -15.318 1.00 88.44 97 ALA A C 1
ATOM 739 O O . ALA A 1 97 ? 3.741 -7.571 -15.972 1.00 88.44 97 ALA A O 1
ATOM 740 N N . ALA A 1 98 ? 3.095 -5.419 -15.902 1.00 86.75 98 ALA A N 1
ATOM 741 C CA . ALA A 1 98 ? 3.359 -5.130 -17.308 1.00 86.75 98 ALA A CA 1
ATOM 742 C C . ALA A 1 98 ? 4.843 -4.778 -17.527 1.00 86.75 98 ALA A C 1
ATOM 744 O O . ALA A 1 98 ? 5.226 -3.616 -17.660 1.00 86.75 98 ALA A O 1
ATOM 745 N N . VAL A 1 99 ? 5.688 -5.812 -17.574 1.00 85.75 99 VAL A N 1
ATOM 746 C CA . VAL A 1 99 ? 7.142 -5.648 -17.718 1.00 85.75 99 VAL A CA 1
ATOM 747 C C . VAL A 1 99 ? 7.514 -4.940 -19.033 1.00 85.75 99 VAL A C 1
ATOM 749 O O . VAL A 1 99 ? 7.058 -5.361 -20.100 1.00 85.75 99 VAL A O 1
ATOM 752 N N . PRO A 1 100 ? 8.367 -3.901 -18.988 1.00 83.75 100 PRO A N 1
ATOM 753 C CA . PRO A 1 100 ? 8.800 -3.166 -20.169 1.00 83.75 100 PRO A CA 1
ATOM 754 C C . PRO A 1 100 ? 9.640 -3.980 -21.157 1.00 83.75 100 PRO A C 1
ATOM 756 O O . PRO A 1 100 ? 10.520 -4.746 -20.770 1.00 83.75 100 PRO A O 1
ATOM 759 N N . GLY A 1 101 ? 9.469 -3.697 -22.451 1.00 80.69 101 GLY A N 1
ATOM 760 C CA . GLY A 1 101 ? 10.238 -4.322 -23.535 1.00 80.69 101 GLY A CA 1
ATOM 761 C C . GLY A 1 101 ? 11.675 -3.814 -23.714 1.00 80.69 101 GLY A C 1
ATOM 762 O O . GLY A 1 101 ? 12.325 -4.211 -24.672 1.00 80.69 101 GLY A O 1
ATOM 763 N N . PHE A 1 102 ? 12.178 -2.927 -22.844 1.00 78.88 102 PHE A N 1
ATOM 764 C CA . PHE A 1 102 ? 13.583 -2.489 -22.889 1.00 78.88 102 PHE A CA 1
ATOM 765 C C . PHE A 1 102 ? 14.550 -3.511 -22.268 1.00 78.88 102 PHE A C 1
ATOM 767 O O . PHE A 1 102 ? 15.762 -3.361 -22.401 1.00 78.88 102 PHE A O 1
ATOM 774 N N . LEU A 1 103 ? 14.031 -4.514 -21.552 1.00 82.19 103 LEU A N 1
ATOM 775 C CA . LEU A 1 103 ? 14.822 -5.588 -20.955 1.00 82.19 103 LEU A CA 1
ATOM 776 C C . LEU A 1 103 ? 15.159 -6.652 -22.006 1.00 82.19 103 LEU A C 1
ATOM 778 O O . LEU A 1 103 ? 14.330 -6.967 -22.857 1.00 82.19 103 LEU A O 1
ATOM 782 N N . GLY A 1 104 ? 16.351 -7.246 -21.914 1.00 83.00 104 GLY A N 1
ATOM 783 C CA . GLY A 1 104 ? 16.688 -8.429 -22.711 1.00 83.00 104 GLY A CA 1
ATOM 784 C C . GLY A 1 104 ? 15.833 -9.640 -22.318 1.00 83.00 104 GLY A C 1
ATOM 785 O O . GLY A 1 104 ? 15.316 -9.699 -21.205 1.00 83.00 104 GLY A O 1
ATOM 786 N N . ASP A 1 105 ? 15.712 -10.636 -23.201 1.00 84.38 105 ASP A N 1
ATOM 787 C CA . ASP A 1 105 ? 14.762 -11.755 -23.041 1.00 84.38 105 ASP A CA 1
ATOM 788 C C . ASP A 1 105 ? 14.873 -12.493 -21.696 1.00 84.38 105 ASP A C 1
ATOM 790 O O . ASP A 1 105 ? 13.862 -12.807 -21.066 1.00 84.38 105 ASP A O 1
ATOM 794 N N . ARG A 1 106 ? 16.102 -12.750 -21.227 1.00 85.25 106 ARG A N 1
ATOM 795 C CA . ARG A 1 106 ? 16.346 -13.428 -19.941 1.00 85.25 106 ARG A CA 1
ATOM 796 C C . ARG A 1 106 ? 15.871 -12.589 -18.754 1.00 85.25 106 ARG A C 1
ATOM 798 O O . ARG A 1 106 ? 15.137 -13.096 -17.906 1.00 85.25 106 ARG A O 1
ATOM 805 N N . ASP A 1 107 ? 16.247 -11.313 -18.723 1.00 85.88 107 ASP A N 1
ATOM 806 C CA . ASP A 1 107 ? 15.872 -10.391 -17.647 1.00 85.88 107 ASP A CA 1
ATOM 807 C C . ASP A 1 107 ? 14.370 -10.122 -17.662 1.00 85.88 107 ASP A C 1
ATOM 809 O O . ASP A 1 107 ? 13.729 -10.077 -16.616 1.00 85.88 107 ASP A O 1
ATOM 813 N N . HIS A 1 108 ? 13.776 -10.025 -18.849 1.00 88.75 108 HIS A N 1
ATOM 814 C CA . HIS A 1 108 ? 12.345 -9.840 -19.015 1.00 88.75 108 HIS A CA 1
ATOM 815 C C . HIS A 1 108 ? 11.543 -11.010 -18.417 1.00 88.75 108 HIS A C 1
ATOM 817 O O . HIS A 1 108 ? 10.544 -10.781 -17.734 1.00 88.75 108 HIS A O 1
ATOM 823 N N . VAL A 1 109 ? 11.986 -12.262 -18.603 1.00 89.69 109 VAL A N 1
ATOM 824 C CA . VAL A 1 109 ? 11.349 -13.435 -17.973 1.00 89.69 109 VAL A CA 1
ATOM 825 C C . VAL A 1 109 ? 11.481 -13.390 -16.449 1.00 89.69 109 VAL A C 1
ATOM 827 O O . VAL A 1 109 ? 10.482 -13.582 -15.751 1.00 89.69 109 VAL A O 1
ATOM 830 N N . ALA A 1 110 ? 12.680 -13.109 -15.932 1.00 90.12 110 ALA A N 1
ATOM 831 C CA . ALA A 1 110 ? 12.934 -13.054 -14.492 1.00 90.12 110 ALA A CA 1
ATOM 832 C C . ALA A 1 110 ? 12.132 -11.935 -13.804 1.00 90.12 110 ALA A C 1
ATOM 834 O O . ALA A 1 110 ? 11.432 -12.181 -12.821 1.00 90.12 110 ALA A O 1
ATOM 835 N N . VAL A 1 111 ? 12.160 -10.721 -14.362 1.00 90.50 111 VAL A N 1
ATOM 836 C CA . VAL A 1 111 ? 11.407 -9.570 -13.844 1.00 90.50 111 VAL A CA 1
ATOM 837 C C . VAL A 1 111 ? 9.904 -9.823 -13.929 1.00 90.50 111 VAL A C 1
ATOM 839 O O . VAL A 1 111 ? 9.180 -9.477 -13.001 1.00 90.50 111 VAL A O 1
ATOM 842 N N . ARG A 1 112 ? 9.415 -10.489 -14.983 1.00 92.12 112 ARG A N 1
ATOM 843 C CA . ARG A 1 112 ? 7.990 -10.836 -15.106 1.00 92.12 112 ARG A CA 1
ATOM 844 C C . ARG A 1 112 ? 7.541 -11.869 -14.081 1.00 92.12 112 ARG A C 1
ATOM 846 O O . ARG A 1 112 ? 6.394 -11.816 -13.645 1.00 92.12 112 ARG A O 1
ATOM 853 N N . ALA A 1 113 ? 8.396 -12.820 -13.717 1.00 92.88 113 ALA A N 1
ATOM 854 C CA . ALA A 1 113 ? 8.100 -13.733 -12.617 1.00 92.88 113 ALA A CA 1
ATOM 855 C C . ALA A 1 113 ? 7.995 -12.954 -11.296 1.00 92.88 113 ALA A C 1
ATOM 857 O O . ALA A 1 113 ? 6.930 -12.948 -10.687 1.00 92.88 113 ALA A O 1
ATOM 858 N N . ALA A 1 114 ? 9.026 -12.176 -10.951 1.00 92.88 114 ALA A N 1
ATOM 859 C CA . ALA A 1 114 ? 9.052 -11.388 -9.719 1.00 92.88 114 ALA A CA 1
ATOM 860 C C . ALA A 1 114 ? 7.897 -10.372 -9.615 1.00 92.88 114 ALA A C 1
ATOM 862 O O . ALA A 1 114 ? 7.317 -10.196 -8.546 1.00 92.88 114 ALA A O 1
ATOM 863 N N . ALA A 1 115 ? 7.528 -9.717 -10.720 1.00 92.88 115 ALA A N 1
ATOM 864 C CA . ALA A 1 115 ? 6.417 -8.770 -10.750 1.00 92.88 115 ALA A CA 1
ATOM 865 C C . ALA A 1 115 ? 5.059 -9.450 -10.509 1.00 92.88 115 ALA A C 1
ATOM 867 O O . ALA A 1 115 ? 4.201 -8.884 -9.834 1.00 92.88 115 ALA A O 1
ATOM 868 N N . ARG A 1 116 ? 4.868 -10.676 -11.018 1.00 93.44 116 ARG A N 1
ATOM 869 C CA . ARG A 1 116 ? 3.655 -11.467 -10.756 1.00 93.44 116 ARG A CA 1
ATOM 870 C C . ARG A 1 116 ? 3.591 -11.950 -9.313 1.00 93.44 116 ARG A C 1
ATOM 872 O O . ARG A 1 116 ? 2.527 -11.861 -8.708 1.00 93.44 116 ARG A O 1
ATOM 879 N N . ASP A 1 117 ? 4.713 -12.392 -8.755 1.00 94.69 117 ASP A N 1
ATOM 880 C CA . ASP A 1 117 ? 4.782 -12.796 -7.348 1.00 94.69 117 ASP A CA 1
ATOM 881 C C . ASP A 1 117 ? 4.473 -11.605 -6.430 1.00 94.69 117 ASP A C 1
ATOM 883 O O . ASP A 1 117 ? 3.642 -11.706 -5.530 1.00 94.69 117 ASP A O 1
ATOM 887 N N . MET A 1 118 ? 5.051 -10.435 -6.721 1.00 93.56 118 MET A N 1
ATOM 888 C CA . MET A 1 118 ? 4.737 -9.188 -6.018 1.00 93.56 118 MET A CA 1
ATOM 889 C C . MET A 1 118 ? 3.246 -8.836 -6.114 1.00 93.56 118 MET A C 1
ATOM 891 O O . MET A 1 118 ? 2.616 -8.525 -5.107 1.00 93.56 118 MET A O 1
ATOM 895 N N . GLN A 1 119 ? 2.654 -8.910 -7.309 1.00 93.62 119 GLN A N 1
ATOM 896 C CA . GLN A 1 119 ? 1.226 -8.650 -7.510 1.00 93.62 119 GLN A CA 1
ATOM 897 C C . GLN A 1 119 ? 0.348 -9.610 -6.691 1.00 93.62 119 GLN A C 1
ATOM 899 O O . GLN A 1 119 ? -0.660 -9.185 -6.121 1.00 93.62 119 GLN A O 1
ATOM 904 N N . ALA A 1 120 ? 0.720 -10.890 -6.611 1.00 94.81 120 ALA A N 1
ATOM 905 C CA . ALA A 1 120 ? 0.015 -11.870 -5.791 1.00 94.81 120 ALA A CA 1
ATOM 906 C C . ALA A 1 120 ? 0.096 -11.514 -4.297 1.00 94.81 120 ALA A C 1
ATOM 908 O O . ALA A 1 120 ? -0.940 -11.469 -3.632 1.00 94.81 120 ALA A O 1
ATOM 909 N N . LEU A 1 121 ? 1.286 -11.158 -3.803 1.00 95.06 121 LEU A N 1
ATOM 910 C CA . LEU A 1 121 ? 1.494 -10.736 -2.413 1.00 95.06 121 LEU A CA 1
ATOM 911 C C . LEU A 1 121 ? 0.696 -9.475 -2.057 1.00 95.06 121 LEU A C 1
ATOM 913 O O . LEU A 1 121 ? 0.088 -9.409 -0.991 1.00 95.06 121 LEU A O 1
ATOM 917 N N . VAL A 1 122 ? 0.627 -8.490 -2.958 1.00 93.62 122 VAL A N 1
ATOM 918 C CA . VAL A 1 122 ? -0.191 -7.279 -2.757 1.00 93.62 122 VAL A CA 1
ATOM 919 C C . VAL A 1 122 ? -1.678 -7.631 -2.621 1.00 93.62 122 VAL A C 1
ATOM 921 O O . VAL A 1 122 ? -2.378 -7.074 -1.772 1.00 93.62 122 VAL A O 1
ATOM 924 N N . ARG A 1 123 ? -2.180 -8.580 -3.420 1.00 93.81 123 AR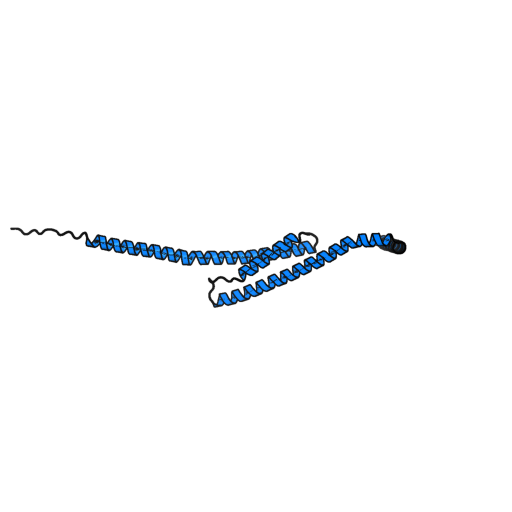G A N 1
ATOM 925 C CA . ARG A 1 123 ? -3.582 -9.035 -3.351 1.00 93.81 123 ARG A CA 1
ATOM 926 C C . ARG A 1 123 ? -3.873 -9.834 -2.081 1.00 93.81 123 ARG A C 1
ATOM 928 O O . ARG A 1 123 ? -4.946 -9.683 -1.492 1.00 93.81 123 ARG A O 1
ATOM 935 N N . GLU A 1 124 ? -2.925 -10.652 -1.644 1.00 95.88 124 GLU A N 1
ATOM 936 C CA . GLU A 1 124 ? -3.017 -11.366 -0.372 1.00 95.88 124 GLU A CA 1
ATOM 937 C C . GLU A 1 124 ? -3.042 -10.383 0.807 1.00 95.88 124 GLU A C 1
ATOM 939 O O . GLU A 1 124 ? -3.955 -10.437 1.633 1.00 95.88 124 GLU A O 1
ATOM 944 N N . LYS A 1 125 ? -2.125 -9.405 0.828 1.00 94.81 125 LYS A N 1
ATOM 945 C CA . LYS A 1 125 ? -2.101 -8.334 1.836 1.00 94.81 125 LYS A CA 1
ATOM 946 C C . LYS A 1 125 ? -3.418 -7.562 1.876 1.00 94.81 125 LYS A C 1
ATOM 948 O O . LYS A 1 125 ? -3.947 -7.329 2.960 1.00 94.81 125 LYS A O 1
ATOM 953 N N . ASN A 1 126 ? -3.988 -7.224 0.718 1.00 93.50 126 ASN A N 1
ATOM 954 C CA . ASN A 1 126 ? -5.308 -6.593 0.646 1.00 93.50 126 ASN A CA 1
ATOM 955 C C . ASN A 1 126 ? -6.390 -7.445 1.339 1.00 93.50 126 ASN A C 1
ATOM 957 O O . ASN A 1 126 ? -7.136 -6.952 2.182 1.00 93.50 126 ASN A O 1
ATOM 961 N N . THR A 1 127 ? -6.420 -8.748 1.053 1.00 94.50 127 THR A N 1
ATOM 962 C CA . THR A 1 127 ? -7.374 -9.673 1.683 1.00 94.50 127 THR A CA 1
ATOM 963 C C . THR A 1 127 ? -7.233 -9.662 3.209 1.00 94.50 127 THR A C 1
ATOM 965 O O . THR A 1 127 ? -8.235 -9.583 3.925 1.00 94.50 127 THR A O 1
ATOM 968 N N . LEU A 1 128 ? -5.998 -9.672 3.721 1.00 95.06 128 LEU A N 1
ATOM 969 C CA . LEU A 1 128 ? -5.718 -9.582 5.158 1.00 95.06 128 LEU A CA 1
ATOM 970 C C . LEU A 1 128 ? -6.184 -8.250 5.763 1.00 95.06 128 LEU A C 1
ATOM 972 O O . LEU A 1 128 ? -6.788 -8.250 6.837 1.00 95.06 128 LEU A O 1
ATOM 976 N N . VAL A 1 129 ? -5.969 -7.128 5.073 1.00 92.81 129 VAL A N 1
ATOM 977 C CA . VAL A 1 129 ? -6.453 -5.809 5.514 1.00 92.81 129 VAL A CA 1
ATOM 978 C C . VAL A 1 129 ? -7.983 -5.772 5.573 1.00 92.81 129 VAL A C 1
ATOM 980 O O . VAL A 1 129 ? -8.553 -5.249 6.532 1.00 92.81 129 VAL A O 1
ATOM 983 N N . ASP A 1 130 ? -8.671 -6.381 4.611 1.00 92.00 130 ASP A N 1
ATOM 984 C CA . ASP A 1 130 ? -10.132 -6.477 4.629 1.00 92.00 130 ASP A CA 1
ATOM 985 C C . ASP A 1 130 ? -10.663 -7.367 5.760 1.00 92.00 130 ASP A C 1
ATOM 987 O O . ASP A 1 130 ? -11.732 -7.092 6.315 1.00 92.00 130 ASP A O 1
ATOM 991 N N . HIS A 1 131 ? -9.949 -8.434 6.127 1.00 93.81 131 HIS A N 1
ATOM 992 C CA . HIS A 1 131 ? -10.259 -9.204 7.337 1.00 93.81 131 HIS A CA 1
ATOM 993 C C . HIS A 1 131 ? -10.063 -8.357 8.598 1.00 93.81 131 HIS A C 1
ATOM 995 O O . HIS A 1 131 ? -10.994 -8.221 9.389 1.00 93.81 131 HIS A O 1
ATOM 1001 N N . PHE A 1 132 ? -8.917 -7.685 8.722 1.00 91.81 132 PHE A N 1
ATOM 1002 C CA . PHE A 1 132 ? -8.628 -6.786 9.839 1.00 91.81 132 PHE A CA 1
ATOM 1003 C C . PHE A 1 132 ? -9.706 -5.705 10.026 1.00 91.81 132 PHE A C 1
ATOM 1005 O O . PHE A 1 132 ? -10.164 -5.469 11.149 1.00 91.81 132 PHE A O 1
ATOM 1012 N N . LYS A 1 133 ? -10.158 -5.069 8.936 1.00 90.25 133 LYS A N 1
ATOM 1013 C CA . LYS A 1 133 ? -11.241 -4.070 8.958 1.00 90.25 133 LYS A CA 1
ATOM 1014 C C . LYS A 1 133 ? -12.544 -4.659 9.495 1.00 90.25 133 LYS A C 1
ATOM 1016 O O . LYS A 1 133 ? -13.194 -4.033 10.332 1.00 90.25 133 LYS A O 1
ATOM 1021 N N . ARG A 1 134 ? -12.923 -5.852 9.021 1.00 91.38 134 ARG A N 1
ATOM 1022 C CA . ARG A 1 134 ? -14.146 -6.546 9.453 1.00 91.38 134 ARG A CA 1
ATOM 1023 C C . ARG A 1 134 ? -14.099 -6.880 10.936 1.00 91.38 134 ARG A C 1
ATOM 1025 O O . ARG A 1 134 ? -15.023 -6.513 11.659 1.00 91.38 134 ARG A O 1
ATOM 1032 N N . ASP A 1 135 ? -13.013 -7.490 11.391 1.00 91.44 135 ASP A N 1
ATOM 1033 C CA . ASP A 1 135 ? -12.857 -7.894 12.789 1.00 91.44 135 ASP A CA 1
ATOM 1034 C C . ASP A 1 135 ? -12.851 -6.673 13.718 1.00 91.44 135 ASP A C 1
ATOM 1036 O O . ASP A 1 135 ? -13.551 -6.645 14.734 1.00 91.44 135 ASP A O 1
ATOM 1040 N N . SER A 1 136 ? -12.150 -5.608 13.318 1.00 88.69 136 SER A N 1
ATOM 1041 C CA . SER A 1 136 ? -12.130 -4.342 14.057 1.00 88.69 136 SER A CA 1
ATOM 1042 C C . SER A 1 136 ? -13.517 -3.699 14.135 1.00 88.69 136 SER A C 1
ATOM 1044 O O . SER A 1 136 ? -13.906 -3.183 15.184 1.00 88.69 136 SER A O 1
ATOM 1046 N N . ALA A 1 137 ? -14.291 -3.735 13.047 1.00 88.75 137 ALA A N 1
ATOM 1047 C CA . ALA A 1 137 ? -15.653 -3.212 13.033 1.00 88.75 137 ALA A CA 1
ATOM 1048 C C . ALA A 1 137 ? -16.584 -4.022 13.948 1.00 88.75 137 ALA A C 1
ATOM 1050 O O . ALA A 1 137 ? -17.335 -3.430 14.723 1.00 88.75 137 ALA A O 1
ATOM 1051 N N . VAL A 1 138 ? -16.507 -5.357 13.910 1.00 91.31 138 VAL A N 1
ATOM 1052 C CA . VAL A 1 138 ? -17.302 -6.240 14.782 1.00 91.31 138 VAL A CA 1
ATOM 1053 C C . VAL A 1 138 ? -16.992 -5.975 16.251 1.00 91.31 138 VAL A C 1
ATOM 1055 O O . VAL A 1 138 ? -17.919 -5.773 17.040 1.00 91.31 138 VAL A O 1
ATOM 1058 N N . LEU A 1 139 ? -15.709 -5.923 16.618 1.00 89.81 139 LEU A N 1
ATOM 1059 C CA . LEU A 1 139 ? -15.288 -5.646 17.989 1.00 89.81 139 LEU A CA 1
ATOM 1060 C C . LEU A 1 139 ? -15.819 -4.291 18.463 1.00 89.81 139 LEU A C 1
ATOM 1062 O O . LEU A 1 139 ? -16.449 -4.206 19.515 1.00 89.81 139 LEU A O 1
ATOM 1066 N N . ARG A 1 140 ? -15.626 -3.237 17.664 1.00 86.69 140 ARG A N 1
ATOM 1067 C CA . ARG A 1 140 ? -16.071 -1.881 18.016 1.00 86.69 140 ARG A CA 1
ATOM 1068 C C . ARG A 1 140 ? -17.585 -1.782 18.143 1.00 86.69 140 ARG A C 1
ATOM 1070 O O . ARG A 1 140 ? -18.068 -1.194 19.106 1.00 86.69 140 ARG A O 1
ATOM 1077 N N . ASN A 1 141 ? -18.330 -2.375 17.216 1.00 90.00 141 ASN A N 1
ATOM 1078 C CA . ASN A 1 141 ? -19.790 -2.397 17.283 1.00 90.00 141 ASN A CA 1
ATOM 1079 C C . ASN A 1 141 ? -20.268 -3.133 18.538 1.00 90.00 141 ASN A C 1
ATOM 1081 O O . ASN A 1 141 ? -21.173 -2.662 19.224 1.00 90.00 141 ASN A O 1
ATOM 1085 N N . SER A 1 142 ? -19.616 -4.245 18.876 1.00 93.00 142 SER A N 1
ATOM 1086 C CA . SER A 1 142 ? -19.931 -5.020 20.076 1.00 93.00 142 SER A CA 1
ATOM 1087 C C . SER A 1 142 ? -19.640 -4.226 21.350 1.00 93.00 142 SER A C 1
ATOM 1089 O O . SER A 1 142 ? -20.494 -4.157 22.231 1.00 93.00 142 SER A O 1
ATOM 1091 N N . LEU A 1 143 ? -18.481 -3.563 21.431 1.00 91.31 143 LEU A N 1
ATOM 1092 C CA . LEU A 1 143 ? -18.110 -2.713 22.567 1.00 91.31 143 LEU A CA 1
ATOM 1093 C C . LEU A 1 143 ? -19.022 -1.489 22.711 1.00 91.31 143 LEU A C 1
ATOM 1095 O O . LEU A 1 143 ? -19.335 -1.098 23.830 1.00 91.31 143 LEU A O 1
ATOM 1099 N N . ALA A 1 144 ? -19.481 -0.903 21.604 1.00 90.94 144 ALA A N 1
ATOM 1100 C CA . ALA A 1 144 ? -20.433 0.205 21.632 1.00 90.94 144 ALA A CA 1
ATOM 1101 C C . ALA A 1 144 ? -21.838 -0.243 22.071 1.00 90.94 144 ALA A C 1
ATOM 1103 O O . ALA A 1 144 ? -22.521 0.480 22.795 1.00 90.94 144 ALA A O 1
ATOM 1104 N N . TYR A 1 145 ? -22.270 -1.436 21.653 1.00 93.31 145 TYR A N 1
ATOM 1105 C CA . TYR A 1 145 ? -23.584 -1.984 21.993 1.00 93.31 145 TYR A CA 1
ATOM 1106 C C . TYR A 1 145 ? -23.658 -2.511 23.432 1.00 93.31 145 TYR A C 1
ATOM 1108 O O . TYR A 1 145 ? -24.697 -2.396 24.087 1.00 93.31 145 TYR A O 1
ATOM 1116 N N . PHE A 1 146 ? -22.558 -3.069 23.943 1.00 93.88 146 PHE A N 1
ATOM 1117 C CA . PHE A 1 146 ? -22.527 -3.768 25.225 1.00 93.88 146 PHE A CA 1
ATOM 1118 C C . PHE A 1 146 ? -23.075 -2.942 26.408 1.00 93.88 146 PHE A C 1
ATOM 1120 O O . PHE A 1 146 ? -23.953 -3.453 27.106 1.00 93.88 146 PHE A O 1
ATOM 1127 N N . PRO A 1 147 ? -22.681 -1.668 26.627 1.00 92.25 147 PRO A N 1
ATOM 1128 C CA . PRO A 1 147 ? -23.231 -0.860 27.716 1.00 92.25 147 PRO A CA 1
ATOM 1129 C C . PRO A 1 147 ? -24.750 -0.682 27.631 1.00 92.25 147 PRO A C 1
ATOM 1131 O O . PRO A 1 147 ? -25.439 -0.762 28.645 1.00 92.25 147 PRO A O 1
ATOM 1134 N N . ALA A 1 148 ? -25.290 -0.472 26.427 1.00 92.75 148 ALA A N 1
ATOM 1135 C CA . ALA A 1 148 ? -26.727 -0.307 26.228 1.00 92.75 148 ALA A CA 1
ATOM 1136 C C . ALA A 1 148 ? -27.489 -1.603 26.542 1.00 92.75 148 ALA A C 1
ATOM 1138 O O . ALA A 1 148 ? -28.505 -1.567 27.237 1.00 92.75 148 ALA A O 1
ATOM 1139 N N . ALA A 1 149 ? -26.965 -2.748 26.095 1.00 92.25 149 ALA A N 1
ATOM 1140 C CA . ALA A 1 149 ? -27.541 -4.059 26.385 1.00 92.25 149 ALA A CA 1
ATOM 1141 C C . ALA A 1 149 ? -27.524 -4.382 27.887 1.00 92.25 149 ALA A C 1
ATOM 1143 O O . ALA A 1 149 ? -28.525 -4.842 28.438 1.00 92.25 149 ALA A O 1
ATOM 1144 N N . VAL A 1 150 ? -26.412 -4.088 28.568 1.00 91.56 150 VAL A N 1
ATOM 1145 C CA . VAL A 1 150 ? -26.278 -4.272 30.020 1.00 91.56 150 VAL A CA 1
ATOM 1146 C C . VAL A 1 150 ? -27.240 -3.364 30.784 1.00 91.56 150 VAL A C 1
ATOM 1148 O O . VAL A 1 150 ? -27.929 -3.836 31.686 1.00 91.56 150 VAL A O 1
ATOM 1151 N N . ASN A 1 151 ? -27.349 -2.089 30.403 1.00 89.50 151 ASN A N 1
ATOM 1152 C CA . ASN A 1 151 ? -28.283 -1.156 31.037 1.00 89.50 151 ASN A CA 1
ATOM 1153 C C . ASN A 1 151 ? -29.740 -1.603 30.867 1.00 89.50 151 ASN A C 1
ATOM 1155 O O . ASN A 1 151 ? -30.508 -1.573 31.828 1.00 89.50 151 ASN A O 1
ATOM 1159 N N . ALA A 1 152 ? -30.110 -2.074 29.674 1.00 91.94 152 ALA A N 1
ATOM 1160 C CA . ALA A 1 152 ? -31.433 -2.640 29.432 1.00 91.94 152 ALA A CA 1
ATOM 1161 C C . ALA A 1 152 ? -31.683 -3.886 30.300 1.00 91.94 152 ALA A C 1
ATOM 1163 O O . ALA A 1 152 ? -32.749 -4.015 30.903 1.00 91.94 152 ALA A O 1
ATOM 1164 N N . TYR A 1 153 ? -30.689 -4.772 30.426 1.00 91.69 153 TYR A N 1
ATOM 1165 C CA . TYR A 1 153 ? -30.787 -5.957 31.277 1.00 91.69 153 TYR A CA 1
ATOM 1166 C C . TYR A 1 153 ? -30.943 -5.595 32.760 1.00 91.69 153 TYR A C 1
ATOM 1168 O O . TYR A 1 153 ? -31.820 -6.143 33.429 1.00 91.69 153 TYR A O 1
ATOM 1176 N N . PHE A 1 154 ? -30.160 -4.644 33.277 1.00 90.31 154 PHE A N 1
ATOM 1177 C CA . PHE A 1 154 ? -30.263 -4.173 34.664 1.00 90.31 154 PHE A CA 1
ATOM 1178 C C . PHE A 1 154 ? -31.598 -3.493 34.993 1.00 90.31 154 PHE A C 1
ATOM 1180 O O . PHE A 1 154 ? -31.981 -3.472 36.160 1.00 90.31 154 PHE A O 1
ATOM 1187 N N . GLY A 1 155 ? -32.337 -3.011 33.990 1.00 87.00 155 GLY A N 1
ATOM 1188 C CA . GLY A 1 155 ? -33.716 -2.542 34.156 1.00 87.00 155 GLY A CA 1
ATOM 1189 C C . GLY A 1 155 ? -34.732 -3.653 34.466 1.00 87.00 155 GLY A C 1
ATOM 1190 O O . GLY A 1 155 ? -35.859 -3.355 34.855 1.00 87.00 155 GLY A O 1
ATOM 1191 N N . THR A 1 156 ? -34.361 -4.930 34.320 1.00 92.00 156 THR A N 1
ATOM 1192 C CA . THR A 1 156 ? -35.221 -6.076 34.664 1.00 92.00 156 THR A CA 1
ATOM 1193 C C . THR A 1 156 ? -35.064 -6.482 36.140 1.00 92.00 156 THR A C 1
ATOM 1195 O O . THR A 1 156 ? -33.988 -6.295 36.709 1.00 92.00 156 THR A O 1
ATOM 1198 N N . PRO A 1 157 ? -36.073 -7.111 36.782 1.00 88.19 157 PRO A N 1
ATOM 1199 C CA . PRO A 1 157 ? -35.967 -7.541 38.184 1.00 88.19 157 PRO A CA 1
ATOM 1200 C C . PRO A 1 157 ? -34.792 -8.496 38.451 1.00 88.19 157 PRO A C 1
ATOM 1202 O O . PRO A 1 157 ? -34.093 -8.366 39.454 1.00 88.19 157 PRO A O 1
ATOM 1205 N N . HIS A 1 158 ? -34.542 -9.434 37.531 1.00 87.50 158 HIS A N 1
ATOM 1206 C CA . HIS A 1 158 ? -33.399 -10.348 37.609 1.00 87.50 158 HIS A CA 1
ATOM 1207 C C . HIS A 1 158 ? -32.069 -9.615 37.390 1.00 87.50 158 HIS A C 1
ATOM 1209 O O . HIS A 1 158 ? -31.109 -9.830 38.132 1.00 87.50 158 HIS A O 1
ATOM 1215 N N . GLY A 1 159 ? -32.007 -8.710 36.411 1.00 87.38 159 GLY A N 1
ATOM 1216 C CA . GLY A 1 159 ? -30.803 -7.932 36.142 1.00 87.38 159 GLY A CA 1
ATOM 1217 C C . GLY A 1 159 ? -30.443 -6.961 37.263 1.00 87.38 159 GLY A C 1
ATOM 1218 O O . GLY A 1 159 ? -29.261 -6.807 37.556 1.00 87.38 159 GLY A O 1
ATOM 1219 N N . ALA A 1 160 ? -31.420 -6.377 37.957 1.00 86.31 160 ALA A N 1
ATOM 1220 C CA . ALA A 1 160 ? -31.176 -5.508 39.106 1.00 86.31 160 ALA A CA 1
ATOM 1221 C C . ALA A 1 160 ? -30.450 -6.244 40.249 1.00 86.31 160 ALA A C 1
ATOM 1223 O O . ALA A 1 160 ? -29.504 -5.708 40.831 1.00 86.31 160 ALA A O 1
ATOM 1224 N N . ALA A 1 161 ? -30.835 -7.495 40.534 1.00 88.62 161 ALA A N 1
ATOM 1225 C CA . ALA A 1 161 ? -30.162 -8.326 41.535 1.00 88.62 161 ALA A CA 1
ATOM 1226 C C . ALA A 1 161 ? -28.701 -8.626 41.144 1.00 88.62 161 ALA A C 1
ATOM 1228 O O . ALA A 1 161 ? -27.793 -8.516 41.975 1.00 88.62 161 ALA A O 1
ATOM 1229 N N . VAL A 1 162 ? -28.461 -8.933 39.864 1.00 88.88 162 VAL A N 1
ATOM 1230 C CA . VAL A 1 162 ? -27.109 -9.144 39.318 1.00 88.88 162 VAL A CA 1
ATOM 1231 C C . VAL A 1 162 ? -26.285 -7.854 39.376 1.00 88.88 162 VAL A C 1
ATOM 1233 O O . VAL A 1 162 ? -25.150 -7.878 39.850 1.00 88.88 162 VAL A O 1
ATOM 1236 N N . GLY A 1 163 ? -26.851 -6.712 38.981 1.00 86.19 163 GLY A N 1
ATOM 1237 C CA . GLY A 1 163 ? -26.180 -5.411 39.025 1.00 86.19 163 GLY A CA 1
ATOM 1238 C C . GLY A 1 163 ? -25.745 -5.017 40.440 1.00 86.19 163 GLY A C 1
ATOM 1239 O O . GLY A 1 163 ? -24.616 -4.567 40.643 1.00 86.19 163 GLY A O 1
ATOM 1240 N N . GLN A 1 164 ? -26.583 -5.269 41.452 1.00 87.56 164 GLN A N 1
ATOM 1241 C CA . GLN A 1 164 ? -26.212 -5.051 42.857 1.00 87.56 164 GLN A CA 1
ATOM 1242 C C . GLN A 1 164 ? -25.086 -5.984 43.331 1.00 87.56 164 GLN A C 1
ATOM 1244 O O . GLN A 1 164 ? -24.224 -5.564 44.112 1.00 87.56 164 GLN A O 1
ATOM 1249 N N . ALA A 1 165 ? -25.069 -7.242 42.880 1.00 88.12 165 ALA A N 1
ATOM 1250 C CA . ALA A 1 165 ? -23.988 -8.179 43.183 1.00 88.12 165 ALA A CA 1
ATOM 1251 C C . ALA A 1 165 ? -22.658 -7.729 42.553 1.00 88.12 165 ALA A C 1
ATOM 1253 O O . ALA A 1 165 ? -21.654 -7.638 43.261 1.00 88.12 165 ALA A O 1
ATOM 1254 N N . VAL A 1 166 ? -22.675 -7.346 41.272 1.00 87.62 166 VAL A N 1
ATOM 1255 C CA . VAL A 1 166 ? -21.505 -6.811 40.554 1.00 87.62 166 VAL A CA 1
ATOM 1256 C C . VAL A 1 166 ? -20.993 -5.528 41.214 1.00 87.62 166 VAL A C 1
ATOM 1258 O O . VAL A 1 166 ? -19.797 -5.405 41.471 1.00 87.62 166 VAL A O 1
ATOM 1261 N N . GLY A 1 167 ? -21.882 -4.600 41.579 1.00 88.44 167 GLY A N 1
ATOM 1262 C CA . GLY A 1 167 ? -21.500 -3.367 42.272 1.00 88.44 167 GLY A CA 1
ATOM 1263 C C . GLY A 1 167 ? -20.892 -3.607 43.660 1.00 88.44 167 GLY A C 1
ATOM 1264 O O . GLY A 1 167 ? -19.962 -2.904 44.059 1.00 88.44 167 GLY A O 1
ATOM 1265 N N . ARG A 1 168 ? -21.368 -4.615 44.409 1.00 90.81 168 ARG A N 1
ATOM 1266 C CA . ARG A 1 168 ? -20.733 -5.029 45.677 1.00 90.81 168 ARG A CA 1
ATOM 1267 C C . ARG A 1 168 ? -19.337 -5.603 45.460 1.00 90.81 168 ARG A C 1
ATOM 1269 O O . ARG A 1 168 ? -18.436 -5.236 46.212 1.00 90.81 168 ARG A O 1
ATOM 1276 N N . TYR A 1 169 ? -19.169 -6.449 44.446 1.00 88.81 169 TYR A N 1
ATOM 1277 C CA . TYR A 1 169 ? -17.877 -7.031 44.090 1.00 88.81 169 TYR A CA 1
ATOM 1278 C C . TYR A 1 169 ? -16.867 -5.958 43.665 1.00 88.81 169 TYR A C 1
ATOM 1280 O O . TYR A 1 169 ? -15.780 -5.894 44.229 1.00 88.81 169 TYR A O 1
ATOM 1288 N N . ALA A 1 170 ? -17.247 -5.056 42.754 1.00 88.44 170 ALA A N 1
ATOM 1289 C CA . ALA A 1 170 ? -16.377 -3.974 42.290 1.00 88.44 170 ALA A CA 1
ATOM 1290 C C . ALA A 1 170 ? -15.899 -3.080 43.446 1.00 88.44 170 ALA A C 1
ATOM 1292 O O . ALA A 1 170 ? -14.719 -2.754 43.526 1.00 88.44 170 ALA A O 1
ATOM 1293 N N . ARG A 1 171 ? -16.793 -2.742 44.388 1.00 90.75 171 ARG A N 1
ATOM 1294 C CA . ARG A 1 171 ? -16.420 -1.996 45.600 1.00 90.75 171 ARG A CA 1
ATOM 1295 C C . ARG A 1 171 ? -15.460 -2.764 46.504 1.00 90.75 171 ARG A C 1
ATOM 1297 O O . ARG A 1 171 ? -14.577 -2.137 47.066 1.00 90.75 171 ARG A O 1
ATOM 1304 N N . HIS A 1 172 ? -15.616 -4.082 46.645 1.00 91.06 172 HIS A N 1
ATOM 1305 C CA . HIS A 1 172 ? -14.652 -4.891 47.399 1.00 91.06 172 HIS A CA 1
ATOM 1306 C C . HIS A 1 172 ? -13.284 -4.886 46.717 1.00 91.06 172 HIS A C 1
ATOM 1308 O O . HIS A 1 172 ? -12.296 -4.586 47.367 1.00 91.06 172 HIS A O 1
ATOM 1314 N N . VAL A 1 173 ? -13.215 -5.140 45.409 1.00 90.12 173 VAL A N 1
ATOM 1315 C CA . VAL A 1 173 ? -11.934 -5.155 44.685 1.00 90.12 173 VAL A CA 1
ATOM 1316 C C . VAL A 1 173 ? -11.227 -3.798 44.761 1.00 90.12 173 VAL A C 1
ATOM 1318 O O . VAL A 1 173 ? -10.038 -3.755 45.042 1.00 90.12 173 VAL A O 1
ATOM 1321 N N . LEU A 1 174 ? -11.956 -2.692 44.575 1.00 88.44 174 LEU A N 1
ATOM 1322 C CA . LEU A 1 174 ? -11.386 -1.339 44.619 1.00 88.44 174 LEU A CA 1
ATOM 1323 C C . LEU A 1 174 ? -11.037 -0.852 46.030 1.00 88.44 174 LEU A C 1
ATOM 1325 O O . LEU A 1 174 ? -10.221 0.047 46.168 1.00 88.44 174 LEU A O 1
ATOM 1329 N N . ALA A 1 175 ? -11.657 -1.405 47.072 1.00 88.25 175 ALA A N 1
ATOM 1330 C CA . ALA A 1 175 ? -11.313 -1.070 48.453 1.00 88.25 175 ALA A CA 1
ATOM 1331 C C . ALA A 1 175 ? -10.039 -1.783 48.943 1.00 88.25 175 ALA A C 1
ATOM 1333 O O . ALA A 1 175 ? -9.490 -1.390 49.969 1.00 88.25 175 ALA A O 1
ATOM 1334 N N . TYR A 1 176 ? -9.593 -2.826 48.235 1.00 72.75 176 TYR A N 1
ATOM 1335 C CA . TYR A 1 176 ? -8.423 -3.640 48.583 1.00 72.75 176 TYR A CA 1
ATOM 1336 C C . TYR A 1 176 ? -7.304 -3.601 47.519 1.00 72.75 176 TYR A C 1
ATOM 1338 O O . TYR A 1 176 ? -6.375 -4.405 47.604 1.00 72.75 176 TYR A O 1
ATOM 1346 N N . ALA A 1 177 ? -7.387 -2.694 46.539 1.00 55.28 177 ALA A N 1
ATOM 1347 C CA . ALA A 1 177 ? -6.339 -2.401 45.555 1.00 55.28 177 ALA A CA 1
ATOM 1348 C C . ALA A 1 177 ? -5.624 -1.093 45.914 1.00 55.28 177 ALA A C 1
ATOM 1350 O O . ALA A 1 177 ? -4.389 -1.038 45.725 1.00 55.28 177 ALA A O 1
#

pLDDT: mean 84.34, std 12.47, range [41.09, 95.88]

Secondary structure (DSSP, 8-state):
-----------HHHHHHHHHHHHHHHHHHHHHHHHHHHHHHHHHHHHHHHHHHHHHHHHHHHHHHHHHHHHHTTS---HHHHHHHHHHHHHHHHHHHS--TTS-HHHHHHHHHHHHHHHHHHHHHHHHHHHHHHHHHHHHHHHHHHHHHHHHHHTSHHHHHHHHHHHHHHHHHHH--